Protein AF-A0A7S0W174-F1 (afdb_monomer_lite)

pLDDT: mean 84.11, std 14.79, range [37.78, 97.5]

Radius of gyration: 19.14 Å; chains: 1; bounding box: 43×26×58 Å

Organism: NCBI:txid464990

Secondary structure (DSSP, 8-state):
--SGGG--S--PPPHHHHHHHHHHHHHHHHHHIIIIIHHHHHHTS---HHHHHHHHHHHHHHHHHHHHHHHHHHHHHHHTT--HHHHHHHHHHHHHHHHHHTTS--SS--GGGHHHHHHHHHHHHHHHHHHHHHHHHHS-SHHHHHHHHS--TT--

InterPro domains:
  IPR036259 MFS transporter superfamily [SSF103473] (18-148)

Foldseek 3Di:
DPPVVVPPDDPDDQVLVVLCVLLVVLVVLVCCCVVPLLVCCCPVVVDDNVLSVVLVVVLVVLLVVCLVVLLVVLVVCVVVVHQLVVVLVVLVVVLVVLSVCLSVDDPDDDSCSSVSVSVNSSSSSNNNSSSVVCLCVSQVDPVSSVVSPDPPPDDD

Sequence (156 aa):
VGLLRMAGGSGKVPMGVVYGLGFGAITAGRICQEAHLQGFFMRVLGLPPAVVAAGWSMMCLSVAVAEPLIGIAIDEIRNRGVSVTQLLRFVMVPWAALFYLIWRPAANPTAWLFVPVIFLSLLQATLNLGFLSVYPSIFPTKEARARAMVPQQGML

Structure (mmCIF, N/CA/C/O backbone):
data_AF-A0A7S0W174-F1
#
_entry.id   AF-A0A7S0W174-F1
#
loop_
_atom_site.group_PDB
_atom_site.id
_atom_site.type_symbol
_atom_site.label_atom_id
_atom_site.label_alt_id
_atom_site.label_comp_id
_atom_site.label_asym_id
_atom_site.label_entity_id
_atom_site.label_seq_id
_atom_site.pdbx_PDB_ins_code
_atom_site.Cartn_x
_atom_site.Cartn_y
_atom_site.Cartn_z
_atom_site.occupancy
_atom_site.B_iso_or_equiv
_atom_site.auth_seq_id
_atom_site.auth_comp_id
_atom_site.auth_asym_id
_atom_site.auth_atom_id
_atom_site.pdbx_PDB_model_num
ATOM 1 N N . VAL A 1 1 ? 4.675 9.103 38.473 1.00 44.66 1 VAL A N 1
ATOM 2 C CA . VAL A 1 1 ? 4.506 7.862 39.281 1.00 44.66 1 VAL A CA 1
ATOM 3 C C . VAL A 1 1 ? 3.034 7.385 39.325 1.00 44.66 1 VAL A C 1
ATOM 5 O O . VAL A 1 1 ? 2.594 6.818 40.310 1.00 44.66 1 VAL A O 1
ATOM 8 N N . GLY A 1 2 ? 2.245 7.570 38.252 1.00 37.78 2 GLY A N 1
ATOM 9 C CA . GLY A 1 2 ? 0.798 7.255 38.257 1.00 37.78 2 GLY A CA 1
ATOM 10 C C . GLY A 1 2 ? 0.318 6.208 37.243 1.00 37.78 2 GLY A C 1
ATOM 11 O O . GLY A 1 2 ? -0.815 5.759 37.343 1.00 37.78 2 GLY A O 1
ATOM 12 N N . LEU A 1 3 ? 1.155 5.793 36.283 1.00 40.56 3 LEU A N 1
ATOM 13 C CA . LEU A 1 3 ? 0.742 4.908 35.177 1.00 40.56 3 LEU A CA 1
ATOM 14 C C . LEU A 1 3 ? 1.164 3.438 35.335 1.00 40.56 3 LEU A C 1
ATOM 16 O O . LEU A 1 3 ? 0.691 2.588 34.591 1.00 40.56 3 LEU A O 1
ATOM 20 N N . LEU A 1 4 ? 1.982 3.108 36.340 1.00 42.78 4 LEU A N 1
ATOM 21 C CA . LEU A 1 4 ? 2.398 1.724 36.620 1.00 42.78 4 LEU A CA 1
ATOM 22 C C . LEU A 1 4 ? 1.421 0.953 37.526 1.00 42.78 4 LEU A C 1
ATOM 24 O O . LEU A 1 4 ? 1.637 -0.220 37.810 1.00 42.78 4 LEU A O 1
ATOM 28 N N . ARG A 1 5 ? 0.318 1.578 37.961 1.00 38.59 5 ARG A N 1
ATOM 29 C CA . ARG A 1 5 ? -0.683 0.956 38.849 1.00 38.59 5 ARG A CA 1
ATOM 30 C C . ARG A 1 5 ? -1.888 0.334 38.133 1.00 38.59 5 ARG A C 1
ATOM 32 O O . ARG A 1 5 ? -2.881 0.033 38.781 1.00 38.59 5 ARG A O 1
ATOM 39 N N . MET A 1 6 ? -1.783 0.076 36.828 1.00 45.41 6 MET A N 1
ATOM 40 C CA . MET A 1 6 ? -2.719 -0.800 36.101 1.00 45.41 6 MET A CA 1
ATOM 41 C C . MET A 1 6 ? -2.110 -2.173 35.767 1.00 45.41 6 MET A C 1
ATOM 43 O O . MET A 1 6 ? -2.572 -2.861 34.861 1.00 45.41 6 MET A O 1
ATOM 47 N N . ALA A 1 7 ? -1.080 -2.602 36.505 1.00 41.84 7 ALA A N 1
ATOM 48 C CA . ALA A 1 7 ? -0.567 -3.971 36.457 1.00 41.84 7 ALA A CA 1
ATOM 49 C C . ALA A 1 7 ? -1.491 -4.906 37.259 1.00 41.84 7 ALA A C 1
ATOM 51 O O . ALA A 1 7 ? -1.160 -5.386 38.338 1.00 41.84 7 ALA A O 1
ATOM 52 N N . GLY A 1 8 ? -2.693 -5.103 36.729 1.00 43.91 8 GLY A N 1
ATOM 53 C CA . GLY A 1 8 ? -3.724 -5.975 37.276 1.00 43.91 8 GLY A CA 1
ATOM 54 C C . GLY A 1 8 ? -4.615 -6.485 36.152 1.00 43.91 8 GLY A C 1
ATOM 55 O O . GLY A 1 8 ? -5.809 -6.220 36.138 1.00 43.91 8 GLY A O 1
ATOM 56 N N . GLY A 1 9 ? -4.030 -7.157 35.161 1.00 42.53 9 GLY A N 1
ATOM 57 C CA . GLY A 1 9 ? -4.788 -7.766 34.072 1.00 42.53 9 GLY A CA 1
ATOM 58 C C . GLY A 1 9 ? -3.872 -8.355 33.009 1.00 42.53 9 GLY A C 1
ATOM 59 O O . GLY A 1 9 ? -3.089 -7.618 32.431 1.00 42.53 9 GLY A O 1
ATOM 60 N N . SER A 1 10 ? -3.965 -9.679 32.819 1.00 49.56 10 SER A N 1
ATOM 61 C CA . SER A 1 10 ? -3.524 -10.505 31.675 1.00 49.56 10 SER A CA 1
ATOM 62 C C . SER A 1 10 ? -2.492 -9.867 30.733 1.00 49.56 10 SER A C 1
ATOM 64 O O . SER A 1 10 ? -2.822 -8.894 30.069 1.00 49.56 10 SER A O 1
ATOM 66 N N . GLY A 1 11 ? -1.293 -10.458 30.608 1.00 53.88 11 GLY A N 1
ATOM 67 C CA . GLY A 1 11 ? -0.173 -10.031 29.742 1.00 53.88 11 GLY A CA 1
ATOM 68 C C . GLY A 1 11 ? -0.454 -9.984 28.228 1.00 53.88 11 GLY A C 1
ATOM 69 O O . GLY A 1 11 ? 0.280 -10.557 27.430 1.00 53.88 11 GLY A O 1
ATOM 70 N N . LYS A 1 12 ? -1.527 -9.310 27.823 1.00 69.06 12 LYS A N 1
ATOM 71 C CA . LYS A 1 12 ? -1.940 -9.040 26.454 1.00 69.06 12 LYS A CA 1
ATOM 72 C C . LYS A 1 12 ? -1.394 -7.673 26.068 1.00 69.06 12 LYS A C 1
ATOM 74 O O . LYS A 1 12 ? -1.659 -6.675 26.734 1.00 69.06 12 LYS A O 1
ATOM 79 N N . VAL A 1 13 ? -0.629 -7.640 24.982 1.00 78.50 13 VAL A N 1
ATOM 80 C CA . VAL A 1 13 ? -0.101 -6.398 24.410 1.00 78.50 13 VAL A CA 1
ATOM 81 C C . VAL A 1 13 ? -1.274 -5.466 24.064 1.00 78.50 13 VAL A C 1
ATOM 83 O O . VAL A 1 13 ? -2.217 -5.917 23.405 1.00 78.50 13 VAL A O 1
ATOM 86 N N . PRO A 1 14 ? -1.254 -4.183 24.476 1.00 84.25 14 PRO A N 1
ATOM 87 C CA . PRO A 1 14 ? -2.318 -3.244 24.140 1.00 84.25 14 PRO A CA 1
ATOM 88 C C . PRO A 1 14 ? -2.488 -3.115 22.622 1.00 84.25 14 PRO A C 1
ATOM 90 O O . PRO A 1 14 ? -1.514 -2.912 21.896 1.00 84.25 14 PRO A O 1
ATOM 93 N N . MET A 1 15 ? -3.728 -3.165 22.129 1.00 84.81 15 MET A N 1
ATOM 94 C CA . MET A 1 15 ? -4.005 -3.104 20.685 1.00 84.81 15 MET A CA 1
ATOM 95 C C . MET A 1 15 ? -3.497 -1.821 20.019 1.0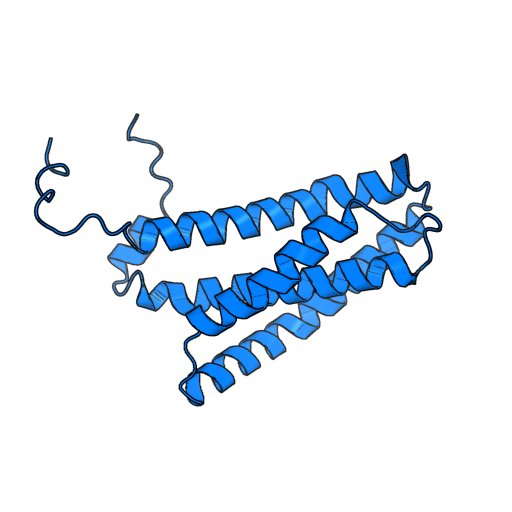0 84.81 15 MET A C 1
ATOM 97 O O . MET A 1 15 ? -3.107 -1.860 18.856 1.00 84.81 15 MET A O 1
ATOM 101 N N . GLY A 1 16 ? -3.432 -0.705 20.754 1.00 84.62 16 GLY A N 1
ATOM 102 C CA . GLY A 1 16 ? -2.827 0.536 20.263 1.00 84.62 16 GLY A CA 1
ATOM 103 C C . GLY A 1 16 ? -1.334 0.397 19.942 1.00 84.62 16 GLY A C 1
ATOM 104 O O . GLY A 1 16 ? -0.869 0.977 18.966 1.00 84.62 16 GLY A O 1
ATOM 105 N N . VAL A 1 17 ? -0.596 -0.424 20.700 1.00 85.50 17 VAL A N 1
ATOM 106 C CA . VAL A 1 17 ? 0.825 -0.713 20.436 1.00 85.50 17 VAL A CA 1
ATOM 107 C C . VAL A 1 17 ? 0.965 -1.573 19.183 1.00 85.50 17 VAL A C 1
ATOM 109 O O . VAL A 1 17 ? 1.762 -1.252 18.308 1.00 85.50 17 VAL A O 1
ATOM 112 N N . VAL A 1 18 ? 0.151 -2.626 19.056 1.00 88.06 18 VAL A N 1
ATOM 113 C CA . VAL A 1 18 ? 0.140 -3.492 17.861 1.00 88.06 18 VAL A CA 1
ATOM 114 C C . VAL A 1 18 ? -0.204 -2.686 16.607 1.00 88.06 18 VAL A C 1
ATOM 116 O O . VAL A 1 18 ? 0.455 -2.825 15.578 1.00 88.06 18 VAL A O 1
ATOM 119 N N . TYR A 1 19 ? -1.203 -1.807 16.705 1.00 89.00 19 TYR A N 1
ATOM 120 C CA . TYR A 1 19 ? -1.580 -0.883 15.641 1.00 89.00 19 TYR A CA 1
ATOM 121 C C . TYR A 1 19 ? -0.433 0.053 15.262 1.00 89.00 19 TYR A C 1
ATOM 123 O O . TYR A 1 19 ? -0.090 0.139 14.087 1.00 89.00 19 TYR A O 1
ATOM 131 N N . GLY A 1 20 ? 0.170 0.728 16.247 1.00 88.06 20 GLY A N 1
ATOM 132 C CA . GLY A 1 20 ? 1.252 1.684 16.015 1.00 88.06 20 GLY A CA 1
ATOM 133 C C . GLY A 1 20 ? 2.475 1.035 15.371 1.00 88.06 20 GLY A C 1
ATOM 134 O O . GLY A 1 20 ? 3.020 1.579 14.415 1.00 88.06 20 GLY A O 1
ATOM 135 N N . LEU A 1 21 ? 2.855 -0.162 15.829 1.00 90.12 21 LEU A N 1
ATOM 136 C CA . LEU A 1 21 ? 3.933 -0.945 15.223 1.00 90.12 21 LEU A CA 1
ATOM 137 C C . LEU A 1 21 ? 3.608 -1.340 13.781 1.00 90.12 21 LEU A C 1
ATOM 139 O O . LEU A 1 21 ? 4.441 -1.153 12.901 1.00 90.12 21 LEU A O 1
ATOM 143 N N . GLY A 1 22 ? 2.402 -1.856 13.527 1.00 90.75 22 GLY A N 1
ATOM 144 C CA . GLY A 1 22 ? 1.983 -2.258 12.185 1.00 90.75 22 GLY A CA 1
ATOM 145 C C . GLY A 1 22 ? 1.941 -1.078 11.216 1.00 90.75 22 GLY A C 1
ATOM 146 O O . GLY A 1 22 ? 2.594 -1.104 10.177 1.00 90.75 22 GLY A O 1
ATOM 147 N N . PHE A 1 23 ? 1.230 -0.012 11.583 1.00 91.00 23 PHE A N 1
ATOM 148 C CA . PHE A 1 23 ? 1.111 1.187 10.758 1.00 91.00 23 PHE A CA 1
ATOM 149 C C . PHE A 1 23 ? 2.468 1.870 10.535 1.00 91.00 23 PHE A C 1
ATOM 151 O O . PHE A 1 23 ? 2.782 2.280 9.415 1.00 91.00 23 PHE A O 1
ATOM 158 N N . GLY A 1 24 ? 3.306 1.932 11.574 1.00 90.56 24 GLY A N 1
ATOM 159 C CA . GLY A 1 24 ? 4.665 2.458 11.485 1.00 90.56 24 GLY A CA 1
ATOM 160 C C . GLY A 1 24 ? 5.559 1.631 10.562 1.00 90.56 24 GLY A C 1
ATOM 161 O O . GLY A 1 24 ? 6.246 2.202 9.720 1.00 90.56 24 GLY A O 1
ATOM 162 N N . ALA A 1 25 ? 5.515 0.298 10.654 1.00 90.75 25 ALA A N 1
ATOM 163 C CA . ALA A 1 25 ? 6.302 -0.593 9.802 1.00 90.75 25 ALA A CA 1
ATOM 164 C C . ALA A 1 25 ? 5.897 -0.490 8.326 1.00 90.75 25 ALA A C 1
ATOM 166 O O . ALA A 1 25 ? 6.764 -0.389 7.458 1.00 90.75 25 ALA A O 1
ATOM 167 N N . ILE A 1 26 ? 4.591 -0.453 8.036 1.00 91.38 26 ILE A N 1
ATOM 168 C CA . ILE A 1 26 ? 4.091 -0.239 6.674 1.00 91.38 26 ILE A CA 1
ATOM 169 C C . ILE A 1 26 ? 4.551 1.133 6.164 1.00 91.38 26 ILE A C 1
ATOM 171 O O . ILE A 1 26 ? 5.171 1.209 5.106 1.00 91.38 26 ILE A O 1
ATOM 175 N N . THR A 1 27 ? 4.363 2.205 6.936 1.00 90.31 27 THR A N 1
ATOM 176 C CA . THR A 1 27 ? 4.815 3.556 6.555 1.00 90.31 27 THR A CA 1
ATOM 177 C C . THR A 1 27 ? 6.324 3.609 6.289 1.00 90.31 27 THR A C 1
ATOM 179 O O . THR A 1 27 ? 6.751 4.122 5.255 1.00 90.31 27 THR A O 1
ATOM 182 N N . ALA A 1 28 ? 7.143 3.017 7.162 1.00 89.88 28 ALA A N 1
ATOM 183 C CA . ALA A 1 28 ? 8.588 2.928 6.969 1.00 89.88 28 ALA A CA 1
ATOM 184 C C . ALA A 1 28 ? 8.953 2.140 5.700 1.00 89.88 28 ALA A C 1
ATOM 186 O O . ALA A 1 28 ? 9.827 2.560 4.942 1.00 89.88 28 ALA A O 1
ATOM 187 N N . GLY A 1 29 ? 8.244 1.040 5.424 1.00 88.25 29 GLY A N 1
ATOM 188 C CA . GLY A 1 29 ? 8.390 0.272 4.189 1.00 88.25 29 GLY A CA 1
ATOM 189 C C . GLY A 1 29 ? 8.106 1.109 2.940 1.00 88.25 29 GLY A C 1
ATOM 190 O O . GLY A 1 29 ? 8.866 1.035 1.974 1.00 88.25 29 GLY A O 1
ATOM 191 N N . ARG A 1 3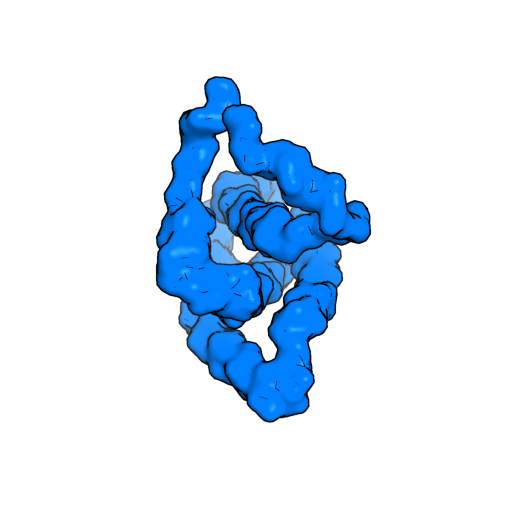0 ? 7.080 1.974 2.979 1.00 87.19 30 ARG A N 1
ATOM 192 C CA . ARG A 1 30 ? 6.766 2.887 1.867 1.00 87.19 30 ARG A CA 1
ATOM 193 C C . ARG A 1 30 ? 7.887 3.887 1.620 1.00 87.19 30 ARG A C 1
ATOM 195 O O . ARG A 1 30 ? 8.316 4.056 0.484 1.00 87.19 30 ARG A O 1
ATOM 202 N N . ILE A 1 31 ? 8.378 4.514 2.686 1.00 88.19 31 ILE A N 1
ATOM 203 C CA . ILE A 1 31 ? 9.480 5.478 2.607 1.00 88.19 31 ILE A CA 1
ATOM 204 C C . ILE A 1 31 ? 10.734 4.794 2.057 1.00 88.19 31 ILE A C 1
ATOM 206 O O . ILE A 1 31 ? 11.411 5.347 1.196 1.00 88.19 31 ILE A O 1
ATOM 210 N N . CYS A 1 32 ? 11.029 3.569 2.503 1.00 86.25 32 CYS A N 1
ATOM 211 C CA . CYS A 1 32 ? 12.138 2.779 1.976 1.00 86.25 32 CYS A CA 1
ATOM 212 C C . CYS A 1 32 ? 11.985 2.528 0.467 1.00 86.25 32 CYS A C 1
ATOM 214 O O . CYS A 1 32 ? 12.925 2.769 -0.293 1.00 86.25 32 CYS A O 1
ATOM 216 N N . GLN A 1 33 ? 10.794 2.120 0.019 1.00 83.38 33 GLN A N 1
ATOM 217 C CA . GLN A 1 33 ? 10.490 1.927 -1.399 1.00 83.38 33 GLN A CA 1
ATOM 218 C C . GLN A 1 33 ? 10.712 3.220 -2.203 1.00 83.38 33 GLN A C 1
ATOM 220 O O . GLN A 1 33 ? 11.383 3.196 -3.230 1.00 83.38 33 GLN A O 1
ATOM 225 N N . GLU A 1 34 ? 10.183 4.353 -1.746 1.00 81.75 34 GLU A N 1
ATOM 226 C CA . GLU A 1 34 ? 10.270 5.622 -2.478 1.00 81.75 34 GLU A CA 1
ATOM 227 C C . GLU A 1 34 ? 11.683 6.215 -2.480 1.00 81.75 34 GLU A C 1
ATOM 229 O O . GLU A 1 34 ? 12.145 6.682 -3.519 1.00 81.75 34 GLU A O 1
ATOM 234 N N . ALA A 1 35 ? 12.398 6.143 -1.356 1.00 79.75 35 ALA A N 1
ATOM 235 C CA . ALA A 1 35 ? 13.719 6.746 -1.219 1.00 79.75 35 ALA A CA 1
ATOM 236 C C . ALA A 1 35 ? 14.853 5.892 -1.812 1.00 79.75 35 ALA A C 1
ATOM 238 O O . ALA A 1 35 ? 15.820 6.444 -2.334 1.00 79.75 35 ALA A O 1
ATOM 239 N N . HIS A 1 36 ? 14.775 4.558 -1.720 1.00 84.88 36 HIS A N 1
ATOM 240 C CA . HIS A 1 36 ? 15.904 3.682 -2.065 1.00 84.88 36 HIS A CA 1
ATOM 241 C C . HIS A 1 36 ? 15.696 2.874 -3.345 1.00 84.88 36 HIS A C 1
ATOM 243 O O . HIS A 1 36 ? 16.659 2.653 -4.083 1.00 84.88 36 HIS A O 1
ATOM 249 N N . LEU A 1 37 ? 14.471 2.438 -3.650 1.00 86.50 37 LEU A N 1
ATOM 250 C CA . LEU A 1 37 ? 14.263 1.481 -4.739 1.00 86.50 37 LEU A CA 1
ATOM 251 C C . LEU A 1 37 ? 14.484 2.106 -6.125 1.00 86.50 37 LEU A C 1
ATOM 253 O O . LEU A 1 37 ? 15.057 1.463 -7.003 1.00 86.50 37 LEU A O 1
ATOM 257 N N . GLN A 1 38 ? 14.122 3.381 -6.310 1.00 88.44 38 GLN A N 1
ATOM 258 C CA . GLN A 1 38 ? 14.444 4.117 -7.540 1.00 88.44 38 GLN A CA 1
ATOM 259 C C . GLN A 1 38 ? 15.960 4.166 -7.780 1.00 88.44 38 GLN A C 1
ATOM 261 O O . GLN A 1 38 ? 16.441 3.898 -8.882 1.00 88.44 38 GLN A O 1
ATOM 266 N N . GLY A 1 39 ? 16.722 4.468 -6.722 1.00 87.81 39 GLY A N 1
ATOM 267 C CA . GLY A 1 39 ? 18.182 4.491 -6.756 1.00 87.81 39 GLY A CA 1
ATOM 268 C C . GLY A 1 39 ? 18.774 3.118 -7.067 1.00 87.81 39 GLY A C 1
ATOM 269 O O . GLY A 1 39 ? 19.696 3.027 -7.872 1.00 87.81 39 GLY A O 1
ATOM 270 N N . PHE A 1 40 ? 18.214 2.053 -6.492 1.00 87.88 40 PHE A N 1
ATOM 271 C CA . PHE A 1 40 ? 18.601 0.673 -6.782 1.00 87.88 40 PHE A CA 1
ATOM 272 C C . PHE A 1 40 ? 18.391 0.316 -8.265 1.00 87.88 40 PHE A C 1
ATOM 274 O O . PHE A 1 40 ? 19.310 -0.192 -8.907 1.00 87.88 40 PHE A O 1
ATOM 281 N N . PHE A 1 41 ? 17.241 0.656 -8.852 1.00 87.44 41 PHE A N 1
ATOM 282 C CA . PHE A 1 41 ? 16.964 0.392 -10.270 1.00 87.44 41 PHE A CA 1
ATOM 283 C C . PHE A 1 41 ? 17.906 1.141 -11.217 1.00 87.44 41 PHE A C 1
ATOM 285 O O . PHE A 1 41 ? 18.353 0.570 -12.210 1.00 87.44 41 PHE A O 1
ATOM 292 N N . MET A 1 42 ? 18.265 2.385 -10.900 1.00 88.94 42 MET A N 1
ATOM 293 C CA . MET A 1 42 ? 19.209 3.145 -11.722 1.00 88.94 42 MET A CA 1
ATOM 294 C C . MET A 1 42 ? 20.658 2.686 -11.530 1.00 88.94 42 MET A C 1
ATOM 296 O O . MET A 1 42 ? 21.380 2.498 -12.503 1.00 88.94 42 MET A O 1
ATOM 300 N N . ARG A 1 43 ? 21.109 2.516 -10.281 1.00 89.31 43 ARG A N 1
ATOM 301 C CA . ARG A 1 43 ? 22.534 2.309 -9.965 1.00 89.31 43 ARG A CA 1
ATOM 302 C C . ARG A 1 43 ? 22.973 0.852 -10.000 1.00 89.31 43 ARG A C 1
ATOM 304 O O . ARG A 1 43 ? 24.119 0.592 -10.339 1.00 89.31 43 ARG A O 1
ATOM 311 N N . VAL A 1 44 ? 22.099 -0.078 -9.618 1.00 86.81 44 VAL A N 1
ATOM 312 C CA . VAL A 1 44 ? 22.436 -1.508 -9.534 1.00 86.81 44 VAL A CA 1
ATOM 313 C C . VAL A 1 44 ? 21.965 -2.250 -10.776 1.00 86.81 44 VAL A C 1
ATOM 315 O O . VAL A 1 44 ? 22.719 -3.038 -11.333 1.00 86.81 44 VAL A O 1
ATOM 318 N N . LEU A 1 45 ? 20.743 -1.973 -11.243 1.00 84.75 45 LEU A N 1
ATOM 319 C CA . LEU A 1 45 ? 20.207 -2.606 -12.457 1.00 84.75 45 LEU A CA 1
ATOM 320 C C . LEU A 1 45 ? 20.541 -1.845 -13.743 1.00 84.75 45 LEU A C 1
ATOM 322 O O . LEU A 1 45 ? 20.240 -2.336 -14.828 1.00 84.75 45 LEU A O 1
ATOM 326 N N . GLY A 1 46 ? 21.143 -0.657 -13.634 1.00 87.56 46 GLY A N 1
ATOM 327 C CA . GLY A 1 46 ? 21.576 0.133 -14.787 1.00 87.56 46 GLY A CA 1
ATOM 328 C C . GLY A 1 46 ? 20.428 0.649 -15.657 1.00 87.56 46 GLY A C 1
ATOM 329 O O . GLY A 1 46 ? 20.641 0.935 -16.834 1.00 87.56 46 GLY A O 1
ATOM 330 N N . LEU A 1 47 ? 19.204 0.741 -15.122 1.00 88.06 47 LEU A N 1
ATOM 331 C CA . LEU A 1 47 ? 18.060 1.195 -15.907 1.00 88.06 47 LEU A CA 1
ATOM 332 C C . LEU A 1 47 ? 18.164 2.696 -16.228 1.00 88.06 47 LEU A C 1
ATOM 334 O O . LEU A 1 47 ? 18.519 3.487 -15.347 1.00 88.06 47 LEU A O 1
ATOM 338 N N . PRO A 1 48 ? 17.793 3.124 -17.452 1.00 90.88 48 PRO A N 1
ATOM 339 C CA . PRO A 1 48 ? 17.767 4.539 -17.801 1.00 90.88 48 PRO A CA 1
ATOM 340 C C . PRO A 1 48 ? 16.830 5.338 -16.877 1.00 90.88 48 PRO A C 1
ATOM 342 O O . PRO A 1 48 ? 15.703 4.890 -16.631 1.00 90.88 48 PRO A O 1
ATOM 345 N N . PRO A 1 49 ? 17.209 6.553 -16.432 1.00 91.19 49 PRO A N 1
ATOM 346 C CA . PRO A 1 49 ? 16.374 7.369 -15.548 1.00 91.19 49 PRO A CA 1
ATOM 347 C C . PRO A 1 49 ? 14.969 7.636 -16.100 1.00 91.19 49 PRO A C 1
ATOM 349 O O . PRO A 1 49 ? 13.999 7.594 -15.352 1.00 91.19 49 PRO A O 1
ATOM 352 N N . ALA A 1 50 ? 14.841 7.839 -17.417 1.00 91.56 50 ALA A N 1
ATOM 353 C C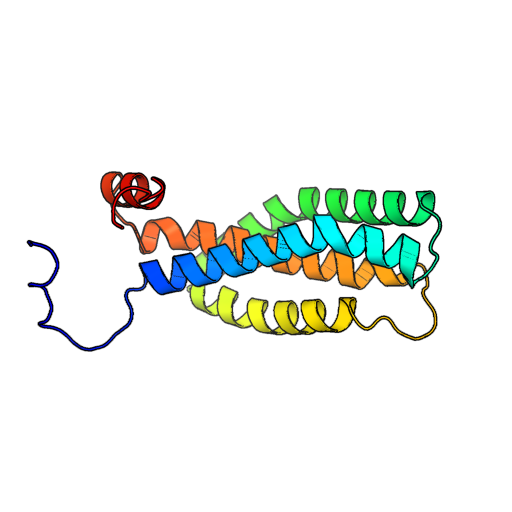A . ALA A 1 50 ? 13.547 8.049 -18.069 1.00 91.56 50 ALA A CA 1
ATOM 354 C C . A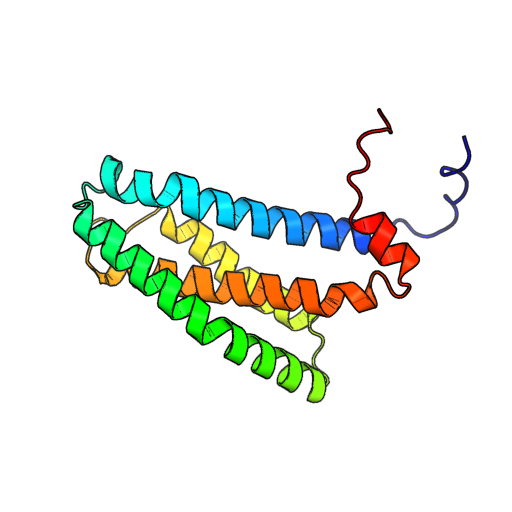LA A 1 50 ? 12.606 6.837 -17.927 1.00 91.56 50 ALA A C 1
ATOM 356 O O . ALA A 1 50 ? 11.408 7.008 -17.718 1.00 91.56 50 ALA A O 1
ATOM 357 N N . VAL A 1 51 ? 13.148 5.615 -17.984 1.00 90.12 51 VAL A N 1
ATOM 358 C CA . VAL A 1 51 ? 12.377 4.373 -17.808 1.00 90.12 51 VAL A CA 1
ATOM 359 C C . VAL A 1 51 ? 11.918 4.233 -16.358 1.00 90.12 51 VAL A C 1
ATOM 361 O O . VAL A 1 51 ? 10.755 3.917 -16.111 1.00 90.12 51 VAL A O 1
ATOM 364 N N . VAL A 1 52 ? 12.804 4.517 -15.398 1.00 90.75 52 VAL A N 1
ATOM 365 C CA . VAL A 1 52 ? 12.464 4.491 -13.966 1.00 90.75 52 VAL A CA 1
ATOM 366 C C . VAL A 1 52 ? 11.407 5.539 -13.634 1.00 90.75 52 VAL A C 1
ATOM 368 O O . VAL A 1 52 ? 10.428 5.209 -12.969 1.00 90.75 52 VAL A O 1
ATOM 371 N N . ALA A 1 53 ? 11.550 6.763 -14.149 1.00 91.25 53 ALA A N 1
ATOM 372 C CA . ALA A 1 53 ? 10.579 7.835 -13.964 1.00 91.25 53 ALA A CA 1
ATOM 373 C C . ALA A 1 53 ? 9.204 7.464 -14.538 1.00 91.25 53 ALA A C 1
ATOM 375 O O . ALA A 1 53 ? 8.208 7.561 -13.827 1.00 91.25 53 ALA A O 1
ATOM 376 N N . ALA A 1 54 ? 9.149 6.963 -15.778 1.00 92.19 54 ALA A N 1
ATOM 377 C CA . ALA A 1 54 ? 7.901 6.525 -16.399 1.00 92.19 54 ALA A CA 1
ATOM 378 C C . ALA A 1 54 ? 7.223 5.399 -15.599 1.00 92.19 54 ALA A C 1
ATOM 380 O O . ALA A 1 54 ? 6.024 5.467 -15.325 1.00 92.19 54 ALA A O 1
ATOM 381 N N . GLY A 1 55 ? 7.990 4.393 -15.164 1.00 90.94 55 GLY A N 1
ATOM 382 C CA . GLY A 1 55 ? 7.483 3.312 -14.318 1.00 90.94 55 GLY A CA 1
ATOM 383 C C . GLY A 1 55 ? 6.933 3.815 -12.980 1.00 90.94 55 GLY A C 1
ATOM 384 O O . GLY A 1 55 ? 5.866 3.379 -12.543 1.00 90.94 55 GLY A O 1
ATOM 385 N N . TRP A 1 56 ? 7.609 4.784 -12.358 1.00 91.75 56 TRP A N 1
ATOM 386 C CA . TRP A 1 56 ? 7.148 5.399 -11.113 1.00 91.75 56 TRP A CA 1
ATOM 387 C C . TRP A 1 56 ? 5.879 6.233 -11.303 1.00 91.75 56 TRP A C 1
ATOM 389 O O . TRP A 1 56 ? 4.954 6.127 -10.502 1.00 91.75 56 TRP A O 1
ATOM 399 N N . SER A 1 57 ? 5.787 7.009 -12.386 1.00 93.44 57 SER A N 1
ATOM 400 C CA . SER A 1 57 ? 4.577 7.761 -12.732 1.00 93.44 57 SER A CA 1
ATOM 401 C C . SER A 1 57 ? 3.380 6.834 -12.938 1.00 93.44 57 SER A C 1
ATOM 403 O O . SER A 1 57 ? 2.307 7.093 -12.395 1.00 93.44 57 SER A O 1
ATOM 405 N N . MET A 1 58 ? 3.570 5.718 -13.649 1.00 94.06 58 MET A N 1
ATOM 406 C CA . MET A 1 58 ? 2.524 4.707 -13.833 1.00 94.06 58 MET A CA 1
ATOM 407 C C . MET A 1 58 ? 2.093 4.077 -12.509 1.00 94.06 58 MET A C 1
ATOM 409 O O . MET A 1 58 ? 0.899 3.876 -12.286 1.00 94.06 58 MET A O 1
ATOM 413 N N . MET A 1 59 ? 3.037 3.809 -11.604 1.00 92.50 59 MET A N 1
ATOM 414 C CA . MET A 1 59 ? 2.726 3.350 -10.250 1.00 92.50 59 MET A CA 1
ATOM 415 C C . MET A 1 59 ? 1.898 4.378 -9.475 1.00 92.50 59 MET A C 1
ATOM 417 O O . MET A 1 59 ? 0.864 4.006 -8.923 1.00 92.50 59 MET A O 1
ATOM 421 N N . CYS A 1 60 ? 2.292 5.653 -9.466 1.00 93.62 60 CYS A N 1
ATOM 422 C CA . CYS A 1 60 ? 1.535 6.708 -8.787 1.00 93.62 60 CYS A CA 1
ATOM 423 C C . CYS A 1 60 ? 0.110 6.837 -9.339 1.00 93.62 60 CYS A C 1
ATOM 425 O O . CYS A 1 60 ? -0.838 6.871 -8.561 1.00 93.62 60 CYS A O 1
ATOM 427 N N . LEU A 1 61 ? -0.054 6.849 -10.667 1.00 96.38 61 LEU A N 1
ATOM 428 C CA . LEU A 1 61 ? -1.370 6.903 -11.311 1.00 96.38 61 LEU A CA 1
ATOM 429 C C . LEU A 1 61 ? -2.229 5.686 -10.952 1.00 96.38 61 LEU A C 1
ATOM 431 O O . LEU A 1 61 ? -3.400 5.836 -10.614 1.00 96.38 61 LEU A O 1
ATOM 435 N N . SER A 1 62 ? -1.639 4.489 -10.979 1.00 95.75 62 SER A N 1
ATOM 436 C CA . SER A 1 62 ? -2.342 3.248 -10.636 1.00 95.75 62 SER A CA 1
ATOM 437 C C . SER A 1 62 ? -2.855 3.276 -9.197 1.00 95.75 62 SER A C 1
ATOM 439 O O . SER A 1 62 ? -4.000 2.911 -8.949 1.00 95.75 62 SER A O 1
ATOM 441 N N . VAL A 1 63 ? -2.030 3.738 -8.252 1.00 94.88 63 VAL A N 1
ATOM 442 C CA . VAL A 1 63 ? -2.426 3.874 -6.844 1.00 94.88 63 VAL A CA 1
ATOM 443 C C . VAL A 1 63 ? -3.502 4.946 -6.683 1.00 94.88 63 VAL A C 1
ATOM 445 O O . VAL A 1 63 ? -4.519 4.668 -6.059 1.00 94.88 63 VAL A O 1
ATOM 448 N N . ALA A 1 64 ? -3.338 6.119 -7.300 1.00 96.31 64 ALA A N 1
ATOM 449 C CA . ALA A 1 64 ? -4.304 7.215 -7.205 1.00 96.31 64 ALA A CA 1
ATOM 450 C C . ALA A 1 64 ? -5.708 6.814 -7.693 1.00 96.31 64 ALA A C 1
ATOM 452 O O . ALA A 1 64 ? -6.710 7.196 -7.094 1.00 96.31 64 ALA A O 1
ATOM 453 N N . VAL A 1 65 ? -5.788 6.012 -8.760 1.00 96.75 65 VAL A N 1
ATOM 454 C CA . VAL A 1 65 ? -7.061 5.464 -9.254 1.00 96.75 65 VAL A CA 1
ATOM 455 C C . VAL A 1 65 ? -7.586 4.353 -8.342 1.00 96.75 65 VAL A C 1
ATOM 457 O O . VAL A 1 65 ? -8.792 4.244 -8.131 1.00 96.75 65 VAL A O 1
ATOM 460 N N . ALA A 1 66 ? -6.704 3.514 -7.800 1.00 96.56 66 ALA A N 1
ATOM 461 C CA . ALA A 1 66 ? -7.104 2.361 -7.005 1.00 96.56 66 ALA A CA 1
ATOM 462 C C . ALA A 1 66 ? -7.546 2.714 -5.580 1.00 96.56 66 ALA A C 1
ATOM 464 O O . ALA A 1 66 ? -8.421 2.037 -5.058 1.00 96.56 66 ALA A O 1
ATOM 465 N N . GLU A 1 67 ? -6.991 3.743 -4.942 1.00 95.88 67 GLU A N 1
ATOM 466 C CA . GLU A 1 67 ? -7.339 4.131 -3.566 1.00 95.88 67 GLU A CA 1
ATOM 467 C C . GLU A 1 67 ? -8.848 4.307 -3.311 1.00 95.88 67 GLU A C 1
ATOM 469 O O . GLU A 1 67 ? -9.348 3.677 -2.373 1.00 95.88 67 GLU A O 1
ATOM 474 N N . PRO A 1 68 ? -9.619 5.064 -4.121 1.00 96.94 68 PRO A N 1
ATOM 475 C CA . PRO A 1 68 ? -11.066 5.156 -3.923 1.00 96.94 68 PRO A CA 1
ATOM 476 C C . PRO A 1 68 ? -11.764 3.801 -4.107 1.00 96.94 68 PRO A C 1
ATOM 478 O O . PRO A 1 68 ? -12.668 3.466 -3.342 1.00 96.94 68 PRO A O 1
ATOM 481 N N . LEU A 1 69 ? -11.321 2.990 -5.073 1.00 97.50 69 LEU A N 1
ATOM 482 C CA . LEU A 1 69 ? -11.881 1.657 -5.324 1.00 97.50 69 LEU A CA 1
ATOM 483 C C . LEU A 1 69 ? -11.604 0.696 -4.163 1.00 97.50 69 LEU A C 1
ATOM 485 O O . LEU A 1 69 ? -12.482 -0.067 -3.767 1.00 97.50 69 LEU A O 1
ATOM 489 N N . ILE A 1 70 ? -10.399 0.749 -3.596 1.00 96.94 70 ILE A N 1
ATOM 490 C CA . ILE A 1 70 ? -10.005 -0.032 -2.425 1.00 96.94 70 ILE A CA 1
ATOM 491 C C . ILE A 1 70 ? -10.824 0.401 -1.207 1.00 96.94 70 ILE A C 1
ATOM 493 O O . ILE A 1 70 ? -11.285 -0.460 -0.464 1.00 96.94 70 ILE A O 1
ATOM 497 N N . GLY A 1 71 ? -11.050 1.705 -1.018 1.00 95.56 71 GLY A N 1
ATOM 498 C CA . GLY A 1 71 ? -11.919 2.219 0.043 1.00 95.56 71 GLY A CA 1
ATOM 499 C C . GLY A 1 71 ? -13.330 1.631 -0.035 1.00 95.56 71 GLY A C 1
ATOM 500 O O . GLY A 1 71 ? -13.791 1.015 0.925 1.00 95.56 71 GLY A O 1
ATOM 501 N N . ILE A 1 72 ? -13.958 1.717 -1.214 1.00 96.44 72 ILE A N 1
ATOM 502 C CA . ILE A 1 72 ? -15.276 1.115 -1.477 1.00 96.44 72 ILE A CA 1
ATOM 503 C C . ILE A 1 72 ? -15.245 -0.397 -1.213 1.00 96.44 72 ILE A C 1
ATOM 505 O O . ILE A 1 72 ? -16.128 -0.931 -0.546 1.00 96.44 72 ILE A O 1
ATOM 509 N N . ALA A 1 73 ? -14.215 -1.101 -1.691 1.00 95.12 73 ALA A N 1
ATOM 510 C CA . ALA A 1 73 ? -14.090 -2.542 -1.495 1.00 95.12 73 ALA A CA 1
ATOM 511 C C . ALA A 1 73 ? -13.961 -2.929 -0.012 1.00 95.12 73 ALA A C 1
ATOM 513 O O . ALA A 1 73 ? -14.567 -3.909 0.418 1.00 95.12 73 ALA A O 1
ATOM 514 N N . ILE A 1 74 ? -13.201 -2.171 0.785 1.00 94.81 74 ILE A N 1
ATOM 515 C CA . ILE A 1 74 ? -13.069 -2.395 2.232 1.00 94.81 74 ILE A CA 1
ATOM 516 C C . ILE A 1 74 ? -14.416 -2.189 2.931 1.00 94.81 74 ILE A C 1
ATOM 518 O O . ILE A 1 74 ? -14.788 -3.004 3.781 1.00 94.81 74 ILE A O 1
ATOM 522 N N . ASP A 1 75 ? -15.155 -1.139 2.570 1.00 94.44 75 ASP A N 1
ATOM 523 C CA . ASP A 1 75 ? -16.483 -0.877 3.125 1.00 94.44 75 ASP A CA 1
ATOM 524 C C . ASP A 1 75 ? -17.467 -2.008 2.784 1.00 94.44 75 ASP A C 1
ATOM 526 O O . ASP A 1 75 ? -18.159 -2.506 3.672 1.00 94.44 75 ASP A O 1
ATOM 530 N N . GLU A 1 76 ? -17.462 -2.497 1.543 1.00 94.81 76 GLU A N 1
ATOM 531 C CA . GLU A 1 76 ? -18.274 -3.640 1.110 1.00 94.81 76 GLU A CA 1
ATOM 532 C C . GLU A 1 76 ? -17.911 -4.941 1.842 1.00 94.81 76 GLU A C 1
ATOM 534 O O . GLU A 1 76 ? -18.787 -5.684 2.291 1.00 94.81 76 GLU A O 1
ATOM 539 N N . ILE A 1 77 ? -16.617 -5.219 2.018 1.00 92.25 77 ILE A N 1
ATOM 540 C CA . ILE A 1 77 ? -16.130 -6.371 2.790 1.00 92.25 77 ILE A CA 1
ATOM 541 C C . ILE A 1 77 ? -16.626 -6.286 4.240 1.00 92.25 77 ILE A C 1
ATOM 543 O O . ILE A 1 77 ? -17.101 -7.283 4.793 1.00 92.25 77 ILE A O 1
ATOM 547 N N . ARG A 1 78 ? -16.579 -5.092 4.843 1.00 90.81 78 ARG A N 1
ATOM 548 C CA . ARG A 1 78 ? -17.097 -4.854 6.196 1.00 90.81 78 ARG A CA 1
ATOM 549 C C . ARG A 1 78 ? -18.612 -5.054 6.263 1.00 90.81 78 ARG A C 1
ATOM 551 O O . ARG A 1 78 ? -19.087 -5.680 7.208 1.00 90.81 78 ARG A O 1
ATOM 558 N N . ASN A 1 79 ? -19.361 -4.580 5.267 1.00 93.50 79 ASN A N 1
ATOM 559 C CA . ASN A 1 79 ? -20.818 -4.748 5.185 1.00 93.50 79 ASN A CA 1
ATOM 560 C C . ASN A 1 79 ? -21.226 -6.227 5.093 1.00 93.50 79 ASN A C 1
ATOM 562 O O . ASN A 1 79 ? -22.270 -6.618 5.608 1.00 93.50 79 ASN A O 1
ATOM 566 N N . ARG A 1 80 ? -20.368 -7.074 4.512 1.00 93.81 80 ARG A N 1
ATOM 567 C CA . ARG A 1 80 ? -20.525 -8.540 4.474 1.00 93.81 80 ARG A CA 1
ATOM 568 C C . ARG A 1 80 ? -20.129 -9.244 5.780 1.00 93.81 80 ARG A C 1
ATOM 570 O O . ARG A 1 80 ? -20.109 -10.471 5.827 1.00 93.81 80 ARG A O 1
ATOM 577 N N . GLY A 1 81 ? -19.796 -8.495 6.831 1.00 91.19 81 GLY A N 1
ATOM 578 C CA . GLY A 1 81 ? -19.464 -9.023 8.156 1.00 91.19 81 GLY A CA 1
ATOM 579 C C . GLY A 1 81 ? -18.020 -9.502 8.315 1.00 91.19 81 GLY A C 1
ATOM 580 O O . GLY A 1 81 ? -17.678 -10.076 9.349 1.00 91.19 81 GLY A O 1
ATOM 581 N N . VAL A 1 82 ? -17.151 -9.269 7.327 1.00 92.12 82 VAL A N 1
ATOM 582 C CA . VAL A 1 82 ? -15.732 -9.624 7.432 1.00 92.12 82 VAL A CA 1
ATOM 583 C C . VAL A 1 82 ? -14.996 -8.538 8.214 1.00 92.12 82 VAL A C 1
ATOM 585 O O . VAL A 1 82 ? -15.110 -7.345 7.931 1.00 92.12 82 VAL A O 1
ATOM 588 N N . SER A 1 83 ? -14.197 -8.944 9.202 1.00 90.88 83 SER A N 1
ATOM 589 C CA . SER A 1 83 ? -13.392 -7.995 9.968 1.00 90.88 83 SER A CA 1
ATOM 590 C C . SER A 1 83 ? -12.271 -7.419 9.103 1.00 90.88 83 SER A C 1
ATOM 592 O O . SER A 1 83 ? -11.477 -8.158 8.518 1.00 90.88 83 SER A O 1
ATOM 594 N N . VAL A 1 84 ? -12.113 -6.094 9.106 1.00 91.12 84 VAL A N 1
ATOM 595 C CA . VAL A 1 84 ? -10.988 -5.420 8.434 1.00 91.12 84 VAL A CA 1
ATOM 596 C C . VAL A 1 84 ? -9.640 -5.930 8.964 1.00 91.12 84 VAL A C 1
ATOM 598 O O . VAL A 1 84 ? -8.680 -6.056 8.212 1.00 91.12 84 VAL A O 1
ATOM 601 N N . THR A 1 85 ? -9.554 -6.331 10.236 1.00 89.19 85 THR A N 1
ATOM 602 C CA . THR A 1 85 ? -8.338 -6.945 10.791 1.00 89.19 85 THR A CA 1
ATOM 603 C C . THR A 1 85 ? -8.020 -8.301 10.152 1.00 89.19 85 THR A C 1
ATOM 605 O O . THR A 1 85 ? -6.847 -8.639 10.000 1.00 89.19 85 THR A O 1
ATOM 608 N N . GLN A 1 86 ? -9.031 -9.083 9.757 1.00 90.81 86 GLN A N 1
ATOM 609 C CA . GLN A 1 86 ? -8.818 -10.328 9.007 1.00 90.81 86 GLN A CA 1
ATOM 610 C C . GLN A 1 86 ? -8.308 -10.030 7.594 1.00 90.81 86 GLN A C 1
ATOM 612 O O . GLN A 1 86 ? -7.343 -10.660 7.164 1.00 90.81 86 GLN A O 1
ATOM 617 N N . LEU A 1 87 ? -8.884 -9.027 6.921 1.00 91.75 87 LEU A N 1
ATOM 618 C CA . LEU A 1 87 ? -8.399 -8.551 5.623 1.00 91.75 87 LEU A CA 1
ATOM 619 C C . LEU A 1 87 ? -6.927 -8.119 5.705 1.00 91.75 87 LEU A C 1
ATOM 621 O O . LEU A 1 87 ? -6.113 -8.583 4.912 1.00 91.75 87 LEU A O 1
ATOM 625 N N . LEU A 1 88 ? -6.561 -7.306 6.703 1.00 92.88 88 LEU A N 1
ATOM 626 C CA . LEU A 1 88 ? -5.179 -6.859 6.914 1.00 92.88 88 LEU A CA 1
ATOM 627 C C . LEU A 1 88 ? -4.206 -8.035 7.056 1.00 92.88 88 LEU A C 1
ATOM 629 O O . LEU A 1 88 ? -3.148 -8.030 6.434 1.00 92.88 88 LEU A O 1
ATOM 633 N N . ARG A 1 89 ? -4.562 -9.071 7.828 1.00 90.75 89 ARG A N 1
ATOM 634 C CA . ARG A 1 89 ? -3.721 -10.273 7.976 1.00 90.75 89 ARG A CA 1
ATOM 635 C C . ARG A 1 89 ? -3.520 -10.994 6.647 1.00 90.75 89 ARG A C 1
ATOM 637 O O . ARG A 1 89 ? -2.407 -11.419 6.360 1.00 90.75 89 ARG A O 1
ATOM 644 N N . PHE A 1 90 ? -4.579 -11.112 5.847 1.00 93.31 90 PHE A N 1
ATOM 645 C CA . PHE A 1 90 ? -4.515 -11.776 4.550 1.00 93.31 90 PHE A CA 1
ATOM 646 C C . PHE A 1 90 ? -3.670 -10.991 3.543 1.00 93.31 90 PHE A C 1
ATOM 648 O O . PHE A 1 90 ? -2.845 -11.582 2.860 1.00 93.31 90 PHE A O 1
ATOM 655 N N . VAL A 1 91 ? -3.824 -9.666 3.490 1.00 94.94 91 VAL A N 1
ATOM 656 C CA . VAL A 1 91 ? -3.086 -8.775 2.575 1.00 94.94 91 VAL A CA 1
ATOM 657 C C . VAL A 1 91 ? -1.615 -8.629 2.981 1.00 94.94 91 VAL A C 1
ATOM 659 O O . VAL A 1 91 ? -0.744 -8.478 2.125 1.00 94.94 91 VAL A O 1
ATOM 662 N N . MET A 1 92 ? -1.304 -8.723 4.275 1.00 93.50 92 MET A N 1
ATOM 663 C CA . MET A 1 92 ? 0.063 -8.563 4.776 1.00 93.50 92 MET A CA 1
ATOM 664 C C . MET A 1 92 ? 1.015 -9.666 4.297 1.00 93.50 92 MET A C 1
ATOM 666 O O . MET A 1 92 ? 2.192 -9.395 4.071 1.00 93.50 92 MET A O 1
ATOM 670 N N . VAL A 1 93 ? 0.521 -10.892 4.097 1.00 92.56 93 VA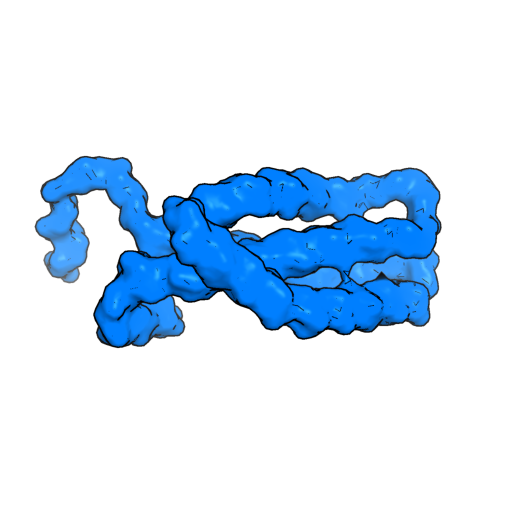L A N 1
ATOM 671 C CA . VAL A 1 93 ? 1.334 -12.023 3.615 1.00 92.56 93 VAL A CA 1
ATOM 672 C C . VAL A 1 93 ? 1.881 -11.792 2.195 1.00 92.56 93 VAL A C 1
ATOM 674 O O . VAL A 1 93 ? 3.105 -11.800 2.037 1.00 92.56 93 VAL A O 1
ATOM 677 N N . PRO A 1 94 ? 1.052 -11.548 1.157 1.00 94.50 94 PRO A N 1
ATOM 678 C CA . PRO A 1 94 ? 1.557 -11.255 -0.179 1.00 94.50 94 PRO A CA 1
ATOM 679 C C . PRO A 1 94 ? 2.335 -9.936 -0.220 1.00 94.50 94 PRO A C 1
ATOM 681 O O . PRO A 1 94 ? 3.307 -9.845 -0.966 1.00 94.50 94 PRO A O 1
ATOM 684 N N . TRP A 1 95 ? 1.976 -8.945 0.607 1.00 94.62 95 TRP A N 1
ATOM 685 C CA . TRP A 1 95 ? 2.741 -7.702 0.711 1.00 94.62 95 TRP A CA 1
ATOM 686 C C . TRP A 1 95 ? 4.180 -7.962 1.172 1.00 94.62 95 TRP A C 1
ATOM 688 O O . TRP A 1 95 ? 5.119 -7.549 0.497 1.00 94.62 95 TRP A O 1
ATOM 698 N N . ALA A 1 96 ? 4.370 -8.713 2.261 1.00 92.44 96 ALA A N 1
ATOM 699 C CA . ALA A 1 96 ? 5.698 -9.037 2.780 1.00 92.44 96 ALA A CA 1
ATOM 700 C C . ALA A 1 96 ? 6.513 -9.889 1.792 1.00 92.44 96 ALA A C 1
ATOM 702 O O . ALA A 1 96 ? 7.707 -9.651 1.601 1.00 92.44 96 ALA A O 1
ATOM 703 N N . ALA A 1 97 ? 5.867 -10.850 1.123 1.00 91.62 97 ALA A N 1
ATOM 704 C CA . ALA A 1 97 ? 6.512 -11.682 0.112 1.00 91.62 97 ALA A CA 1
ATOM 705 C C . ALA A 1 97 ? 7.029 -10.846 -1.071 1.00 91.62 97 ALA A C 1
ATOM 707 O O . ALA A 1 97 ? 8.188 -10.971 -1.465 1.00 91.62 97 ALA A O 1
ATOM 708 N N . LEU A 1 98 ? 6.204 -9.946 -1.610 1.00 90.75 98 LEU A N 1
ATOM 709 C CA . LEU A 1 98 ? 6.601 -9.067 -2.712 1.00 90.75 98 LEU A CA 1
ATOM 710 C C . LEU A 1 98 ? 7.629 -8.028 -2.287 1.00 90.75 98 LEU A C 1
ATOM 712 O O . LEU A 1 98 ? 8.564 -7.760 -3.041 1.00 90.75 98 LEU A O 1
ATOM 716 N N . PHE A 1 99 ? 7.492 -7.490 -1.073 1.00 89.62 99 PHE A N 1
ATOM 717 C CA . PHE A 1 99 ? 8.473 -6.575 -0.507 1.00 89.62 99 PHE A CA 1
ATOM 718 C C . PHE A 1 99 ? 9.846 -7.234 -0.402 1.00 89.62 99 PHE A C 1
ATOM 720 O O . PHE A 1 99 ? 10.841 -6.552 -0.556 1.00 89.62 99 PHE A O 1
ATOM 727 N N . TYR A 1 100 ? 9.936 -8.545 -0.186 1.00 88.19 100 TYR A N 1
ATOM 728 C CA . TYR A 1 100 ? 11.208 -9.265 -0.244 1.00 88.19 100 TYR A CA 1
ATOM 729 C C . TYR A 1 100 ? 11.693 -9.500 -1.685 1.00 88.19 100 TYR A C 1
ATOM 731 O O . TYR A 1 100 ? 12.869 -9.290 -1.988 1.00 88.19 100 TYR A O 1
ATOM 739 N N . LEU A 1 101 ? 10.797 -9.918 -2.585 1.00 85.38 101 LEU A N 1
ATOM 740 C CA . LEU A 1 101 ? 11.137 -10.269 -3.970 1.00 85.38 101 LEU A CA 1
ATOM 741 C C . LEU A 1 101 ? 11.623 -9.078 -4.803 1.00 85.38 101 LEU A C 1
ATOM 743 O O . LEU A 1 101 ? 12.479 -9.246 -5.665 1.00 85.38 101 LEU A O 1
ATOM 747 N N . ILE A 1 102 ? 11.120 -7.873 -4.540 1.00 84.12 102 ILE A N 1
ATOM 748 C CA . ILE A 1 102 ? 11.483 -6.664 -5.294 1.00 84.12 102 ILE A CA 1
ATOM 749 C C . ILE A 1 102 ? 12.965 -6.277 -5.150 1.00 84.12 102 ILE A C 1
ATOM 751 O O . ILE A 1 102 ? 13.538 -5.686 -6.063 1.00 84.12 102 ILE A O 1
ATOM 755 N N . TRP A 1 103 ? 13.607 -6.674 -4.047 1.00 79.94 103 TRP A N 1
ATOM 756 C CA . TRP A 1 103 ? 15.050 -6.503 -3.827 1.00 79.94 103 TRP A CA 1
ATOM 757 C C . TRP A 1 103 ? 15.893 -7.624 -4.444 1.00 79.94 103 TRP A C 1
ATOM 759 O O . TRP A 1 103 ? 17.120 -7.566 -4.407 1.00 79.94 103 TRP A O 1
ATOM 769 N N . ARG A 1 104 ? 15.253 -8.654 -5.007 1.00 79.44 104 ARG A N 1
ATOM 770 C CA . ARG A 1 104 ? 15.892 -9.786 -5.691 1.00 79.44 104 ARG A CA 1
ATOM 771 C C . ARG A 1 104 ? 15.358 -9.906 -7.121 1.00 79.44 104 ARG A C 1
ATOM 773 O O . ARG A 1 104 ? 14.719 -10.908 -7.448 1.00 79.44 104 ARG A O 1
ATOM 780 N N . PRO A 1 105 ? 15.574 -8.888 -7.971 1.00 68.19 105 PRO A N 1
ATOM 781 C CA . PRO A 1 105 ? 15.091 -8.932 -9.340 1.00 68.19 105 PRO A CA 1
ATOM 782 C C . PRO A 1 105 ? 15.705 -10.125 -10.081 1.00 68.19 105 PRO A C 1
ATOM 784 O O . PRO A 1 105 ? 16.861 -10.491 -9.857 1.00 68.19 105 PRO A O 1
ATOM 787 N N . ALA A 1 106 ? 14.916 -10.736 -10.966 1.00 66.69 106 ALA A N 1
ATOM 788 C CA . ALA A 1 106 ? 15.412 -11.764 -11.872 1.00 66.69 106 ALA A CA 1
ATOM 789 C C . ALA A 1 106 ? 16.589 -11.220 -12.702 1.00 66.69 106 ALA A C 1
ATOM 791 O O . ALA A 1 106 ? 16.660 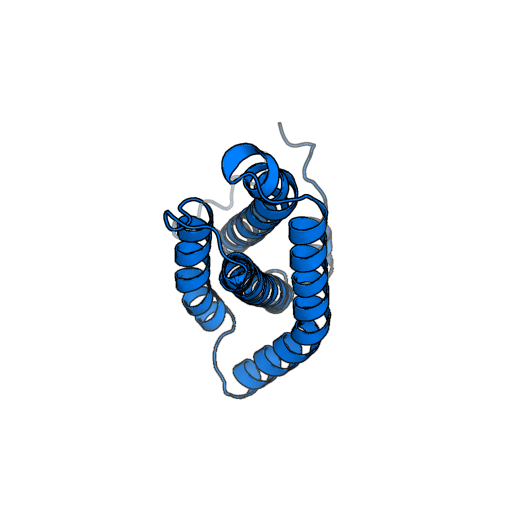-10.020 -12.967 1.00 66.69 106 ALA A O 1
ATOM 792 N N . ALA A 1 107 ? 17.483 -12.110 -13.144 1.00 61.59 107 ALA A N 1
ATOM 793 C CA . ALA A 1 107 ? 18.753 -11.760 -13.791 1.00 61.59 107 ALA A CA 1
ATOM 794 C C . ALA A 1 107 ? 18.635 -10.835 -15.024 1.00 61.59 107 ALA A C 1
ATOM 796 O O . ALA A 1 107 ? 19.623 -10.218 -15.406 1.00 61.59 107 ALA A O 1
ATOM 797 N N . ASN A 1 108 ? 17.442 -10.703 -15.616 1.00 64.19 108 ASN A N 1
ATOM 798 C CA . ASN A 1 108 ? 17.161 -9.784 -16.716 1.00 64.19 108 ASN A CA 1
ATOM 799 C C . ASN A 1 108 ? 16.114 -8.734 -16.301 1.00 64.19 108 ASN A C 1
ATOM 801 O O . ASN A 1 108 ? 14.918 -9.052 -16.262 1.00 64.19 108 ASN A O 1
ATOM 805 N N . PRO A 1 109 ? 16.520 -7.482 -16.019 1.00 64.06 109 PRO A N 1
ATOM 806 C CA . PRO A 1 109 ? 15.575 -6.407 -15.756 1.00 64.06 109 PRO A CA 1
ATOM 807 C C . PRO A 1 109 ? 14.839 -6.047 -17.056 1.00 64.06 109 PRO A C 1
ATOM 809 O O . PRO A 1 109 ? 15.429 -5.572 -18.022 1.00 64.06 109 PRO A O 1
ATOM 812 N N . THR A 1 110 ? 13.533 -6.303 -17.093 1.00 68.19 110 THR A N 1
ATOM 813 C CA . THR A 1 110 ? 12.646 -5.983 -18.226 1.00 68.19 110 THR A CA 1
ATOM 814 C C . THR A 1 110 ? 11.603 -4.946 -17.807 1.00 68.19 110 THR A C 1
ATOM 816 O O . THR A 1 110 ? 11.448 -4.664 -16.622 1.00 68.19 110 THR A O 1
ATOM 819 N N . ALA A 1 111 ? 10.832 -4.396 -18.753 1.00 63.25 111 ALA A N 1
ATOM 820 C CA . ALA A 1 111 ? 9.725 -3.478 -18.447 1.00 63.25 111 ALA A CA 1
ATOM 821 C C . ALA A 1 111 ? 8.687 -4.071 -17.464 1.00 63.25 111 ALA A C 1
ATOM 823 O O . ALA A 1 111 ? 8.035 -3.334 -16.724 1.00 63.25 111 ALA A O 1
ATOM 824 N N . TRP A 1 112 ? 8.591 -5.403 -17.382 1.00 72.94 112 TRP A N 1
ATOM 825 C CA . TRP A 1 112 ? 7.755 -6.120 -16.414 1.00 72.94 112 TRP A CA 1
ATOM 826 C C . TRP A 1 112 ? 8.182 -5.928 -14.955 1.00 72.94 112 TRP A C 1
ATOM 828 O O . TRP A 1 112 ? 7.404 -6.225 -14.055 1.00 72.94 112 TRP A O 1
ATOM 838 N N . LEU A 1 113 ? 9.376 -5.386 -14.702 1.00 80.62 113 LEU A N 1
ATOM 839 C CA . LEU A 1 113 ? 9.910 -5.120 -13.367 1.00 80.62 113 LEU A CA 1
ATOM 840 C C . LEU A 1 113 ? 9.085 -4.083 -12.581 1.00 80.62 113 LEU A C 1
ATOM 842 O O . LEU A 1 113 ? 9.098 -4.101 -11.352 1.00 80.62 113 LEU A O 1
ATOM 846 N N . PHE A 1 114 ? 8.301 -3.237 -13.259 1.00 87.38 114 PHE A N 1
ATOM 847 C CA . PHE A 1 114 ? 7.399 -2.287 -12.595 1.00 87.38 114 PHE A CA 1
ATOM 848 C C . PHE A 1 114 ? 6.049 -2.889 -12.197 1.00 87.38 114 PHE A C 1
ATOM 850 O O . PHE A 1 114 ? 5.410 -2.376 -11.284 1.00 87.38 114 PHE A O 1
ATOM 857 N N . VAL A 1 115 ? 5.625 -4.005 -12.795 1.00 89.06 115 VAL A N 1
ATOM 858 C CA . VAL A 1 115 ? 4.384 -4.696 -12.403 1.00 89.06 115 VAL A CA 1
ATOM 859 C C . VAL A 1 115 ? 4.389 -5.131 -10.929 1.00 89.06 115 VAL A C 1
ATOM 861 O O . VAL A 1 115 ? 3.441 -4.785 -10.222 1.00 89.06 115 VAL A O 1
ATOM 864 N N . PRO A 1 116 ? 5.428 -5.812 -10.400 1.00 89.06 116 PRO A N 1
ATOM 865 C CA . PRO A 1 116 ? 5.474 -6.143 -8.978 1.00 89.06 116 PRO A CA 1
ATOM 866 C C . PRO A 1 116 ? 5.583 -4.897 -8.087 1.00 89.06 116 PRO A C 1
ATOM 868 O O . PRO A 1 116 ? 5.036 -4.912 -6.990 1.00 89.06 116 PRO A O 1
ATOM 871 N N . VAL A 1 117 ? 6.207 -3.803 -8.551 1.00 90.44 117 VAL A N 1
ATOM 872 C CA . VAL A 1 117 ? 6.251 -2.514 -7.824 1.00 90.44 117 VAL A CA 1
ATOM 873 C C . VAL A 1 117 ? 4.843 -1.924 -7.686 1.00 90.44 117 VAL A C 1
ATOM 875 O O . VAL A 1 117 ? 4.449 -1.483 -6.603 1.00 90.44 117 VAL A O 1
ATOM 878 N N . ILE A 1 118 ? 4.070 -1.928 -8.775 1.00 92.75 118 ILE A N 1
ATOM 879 C CA . ILE A 1 118 ? 2.681 -1.463 -8.799 1.00 92.75 118 ILE A CA 1
ATOM 880 C C . ILE A 1 118 ? 1.842 -2.328 -7.866 1.00 92.75 118 ILE A C 1
ATOM 882 O O . ILE A 1 118 ? 1.183 -1.803 -6.975 1.00 92.75 118 ILE A O 1
ATOM 886 N N . PHE A 1 119 ? 1.915 -3.650 -8.011 1.00 93.56 119 PHE A N 1
ATOM 887 C CA . PHE A 1 119 ? 1.118 -4.566 -7.205 1.00 93.56 119 PHE A CA 1
ATOM 888 C C . PHE A 1 119 ? 1.462 -4.478 -5.710 1.00 93.56 119 PHE A C 1
ATOM 890 O O . PHE A 1 119 ? 0.559 -4.393 -4.879 1.00 93.56 119 PHE A O 1
ATOM 897 N N . LEU A 1 120 ? 2.749 -4.371 -5.359 1.00 93.62 120 LEU A N 1
ATOM 898 C CA . LEU A 1 120 ? 3.190 -4.077 -3.992 1.00 93.62 120 LEU A CA 1
ATOM 899 C C . LEU A 1 120 ? 2.573 -2.771 -3.472 1.00 93.62 120 LEU A C 1
ATOM 901 O O . LEU A 1 120 ? 2.085 -2.731 -2.345 1.00 93.62 120 LEU A O 1
ATOM 905 N N . SER A 1 121 ? 2.550 -1.721 -4.297 1.00 93.50 121 SER A N 1
ATOM 906 C CA . SER A 1 121 ? 1.992 -0.413 -3.927 1.00 93.50 121 SER A CA 1
ATOM 907 C C . SER A 1 121 ? 0.473 -0.452 -3.731 1.00 93.50 121 SER A C 1
ATOM 909 O O . SER A 1 121 ? -0.043 0.224 -2.846 1.00 93.50 121 SER A O 1
ATOM 911 N N . LEU A 1 122 ? -0.246 -1.279 -4.492 1.00 95.81 122 LEU A N 1
ATOM 912 C CA . LEU A 1 122 ? -1.685 -1.501 -4.312 1.00 95.81 122 LEU A CA 1
ATOM 913 C C . LEU A 1 122 ? -1.989 -2.262 -3.014 1.00 95.81 122 LEU A C 1
ATOM 915 O O . LEU A 1 122 ? -2.899 -1.891 -2.268 1.00 95.81 122 LEU A O 1
ATOM 919 N N . LEU A 1 123 ? -1.200 -3.295 -2.701 1.00 95.94 123 LEU A N 1
ATOM 920 C CA . LEU A 1 123 ? -1.301 -3.998 -1.419 1.00 95.94 123 LEU A CA 1
ATOM 921 C C . LEU A 1 123 ? -0.979 -3.055 -0.256 1.00 95.94 123 LEU A C 1
ATOM 923 O O . LEU A 1 123 ? -1.690 -3.044 0.745 1.00 95.94 123 LEU A O 1
ATOM 927 N N . GLN A 1 124 ? 0.045 -2.216 -0.410 1.00 95.06 124 GLN A N 1
ATOM 928 C CA . GLN A 1 124 ? 0.414 -1.195 0.565 1.00 95.06 124 GLN A CA 1
ATOM 929 C C . GLN A 1 124 ? -0.722 -0.189 0.800 1.00 95.06 124 GLN A C 1
ATOM 931 O O . GLN A 1 124 ? -1.060 0.083 1.950 1.00 95.06 124 GLN A O 1
ATOM 936 N N . ALA A 1 125 ? -1.339 0.331 -0.265 1.00 95.00 125 ALA A N 1
ATOM 937 C CA . ALA A 1 125 ? -2.487 1.230 -0.165 1.00 95.00 125 ALA A CA 1
ATOM 938 C C . ALA A 1 125 ? -3.660 0.556 0.567 1.00 95.00 125 ALA A C 1
ATOM 940 O O . ALA A 1 125 ? -4.261 1.145 1.463 1.00 95.00 125 ALA A O 1
ATOM 941 N N . THR A 1 126 ? -3.913 -0.723 0.271 1.00 95.94 126 THR A N 1
ATOM 942 C CA . THR A 1 126 ? -4.927 -1.533 0.964 1.00 95.94 126 THR A CA 1
ATOM 943 C C . THR A 1 126 ? -4.633 -1.675 2.455 1.00 95.94 126 THR A C 1
ATOM 945 O O . THR A 1 126 ? -5.536 -1.513 3.276 1.00 95.94 126 THR A O 1
ATOM 948 N N . LEU A 1 127 ? -3.375 -1.929 2.830 1.00 95.88 127 LEU A N 1
ATOM 949 C CA . LEU A 1 127 ? -2.971 -1.979 4.235 1.00 95.88 127 LEU A CA 1
ATOM 950 C C . LEU A 1 127 ? -3.160 -0.619 4.910 1.00 95.88 127 LEU A C 1
ATOM 952 O O . LEU A 1 127 ? -3.777 -0.564 5.970 1.00 95.88 127 LEU A O 1
ATOM 956 N N . ASN A 1 128 ? -2.704 0.474 4.293 1.00 94.31 128 ASN A N 1
ATOM 957 C CA . ASN A 1 128 ? -2.851 1.826 4.837 1.00 94.31 128 ASN A CA 1
ATOM 958 C C . ASN A 1 128 ? -4.319 2.186 5.092 1.00 94.31 128 ASN A C 1
ATOM 960 O O . ASN A 1 128 ? -4.671 2.562 6.210 1.00 94.31 128 ASN A O 1
ATOM 964 N N . LEU A 1 129 ? -5.185 2.015 4.090 1.00 94.56 129 LEU A N 1
ATOM 965 C CA . LEU A 1 129 ? -6.617 2.291 4.223 1.00 94.56 129 LEU A CA 1
ATOM 966 C C . LEU A 1 129 ? -7.287 1.357 5.237 1.00 94.56 129 LEU A C 1
ATOM 968 O O . LEU A 1 129 ? -8.132 1.798 6.018 1.00 94.56 129 LEU A O 1
ATOM 972 N N . GLY A 1 130 ? -6.881 0.087 5.293 1.00 94.50 130 GLY A N 1
ATOM 973 C CA . GLY A 1 130 ? -7.375 -0.859 6.289 1.00 94.50 130 GLY A CA 1
ATOM 974 C C . GLY A 1 130 ? -6.976 -0.475 7.718 1.00 94.50 130 GLY A C 1
ATOM 975 O O . GLY A 1 130 ? -7.817 -0.517 8.616 1.00 94.50 130 GLY A O 1
ATOM 976 N N . PHE A 1 131 ? -5.731 -0.036 7.938 1.00 93.19 131 PHE A N 1
ATOM 977 C CA . PHE A 1 131 ? -5.280 0.498 9.227 1.00 93.19 131 PHE A CA 1
ATOM 978 C C . PHE A 1 131 ? -6.075 1.756 9.606 1.00 93.19 131 PHE A C 1
ATOM 980 O O . PHE A 1 131 ? -6.670 1.808 10.682 1.00 93.19 131 PHE A O 1
ATOM 987 N N . LEU A 1 132 ? -6.193 2.729 8.701 1.00 92.25 132 LEU A N 1
ATOM 988 C CA . LEU A 1 132 ? -6.998 3.931 8.943 1.00 92.25 132 LEU A CA 1
ATOM 989 C C . LEU A 1 132 ? -8.463 3.595 9.271 1.00 92.25 132 LEU A C 1
ATOM 991 O O . LEU A 1 132 ? -9.059 4.219 10.146 1.00 92.25 132 LEU A O 1
ATOM 995 N N . SER A 1 133 ? -9.022 2.558 8.647 1.00 91.56 133 SER A N 1
ATOM 996 C CA . SER A 1 133 ? -10.398 2.109 8.892 1.00 91.56 133 SER A CA 1
ATOM 997 C C . SER A 1 133 ? -10.601 1.463 10.265 1.00 91.56 133 SER A C 1
ATOM 999 O O . SER A 1 133 ? -11.681 1.584 10.843 1.00 91.56 133 SER A O 1
ATOM 1001 N N . VAL A 1 134 ? -9.588 0.790 10.826 1.00 91.38 134 VAL A N 1
ATOM 1002 C CA . VAL A 1 134 ? -9.674 0.219 12.186 1.00 91.38 134 VAL A CA 1
ATOM 1003 C C . VAL A 1 134 ? -9.331 1.234 13.274 1.00 91.38 134 VAL A C 1
ATOM 1005 O O . VAL A 1 134 ? -9.699 1.027 14.431 1.00 91.38 134 VAL A O 1
ATOM 1008 N N . TYR A 1 135 ? -8.687 2.352 12.938 1.00 90.69 135 TYR A N 1
ATOM 1009 C CA . TYR A 1 135 ? -8.263 3.360 13.910 1.00 90.69 135 TYR A CA 1
ATOM 1010 C C . TYR A 1 135 ? -9.400 3.865 14.828 1.00 90.69 135 TYR A C 1
ATOM 1012 O O . TYR A 1 135 ? -9.217 3.850 16.050 1.00 90.69 135 TYR A O 1
ATOM 1020 N N . PRO A 1 136 ? -10.608 4.201 14.322 1.00 89.06 136 PRO A N 1
ATOM 1021 C CA . PRO A 1 136 ? -11.747 4.588 15.158 1.00 89.06 136 PRO A CA 1
ATOM 1022 C C . PRO A 1 136 ? -12.203 3.514 16.150 1.00 89.06 136 PRO A C 1
ATOM 1024 O O . PRO A 1 136 ? -12.727 3.859 17.205 1.00 89.06 136 PRO A O 1
ATOM 1027 N N . SER A 1 137 ? -12.021 2.231 15.819 1.00 87.81 137 SER A N 1
ATOM 1028 C CA . SER A 1 137 ? -12.394 1.109 16.693 1.00 87.81 137 SER A CA 1
ATOM 1029 C C . SER A 1 137 ? -11.398 0.892 17.834 1.00 87.81 137 SER A C 1
ATOM 1031 O O . SER A 1 137 ? -11.775 0.431 18.907 1.00 87.81 137 SER A O 1
ATOM 1033 N N . ILE A 1 138 ? -10.132 1.262 17.621 1.00 87.94 138 ILE A N 1
ATOM 1034 C CA . ILE A 1 138 ? -9.059 1.146 18.616 1.00 87.94 138 ILE A CA 1
ATOM 1035 C C . ILE A 1 138 ? -9.055 2.368 19.540 1.00 87.94 138 ILE A C 1
ATOM 1037 O O . ILE A 1 138 ? -8.842 2.241 20.744 1.00 87.94 138 ILE A O 1
ATOM 1041 N N . PHE A 1 139 ? -9.334 3.547 18.983 1.00 89.81 139 PHE A N 1
ATOM 1042 C CA . PHE A 1 139 ? -9.429 4.812 19.705 1.00 89.81 139 PHE A CA 1
ATOM 1043 C C . PHE A 1 139 ? -10.852 5.377 19.549 1.00 89.81 139 PHE A C 1
ATOM 1045 O O . PHE A 1 139 ? -11.102 6.191 18.656 1.00 89.81 139 PHE A O 1
ATOM 1052 N N . PRO A 1 140 ? -11.817 4.944 20.381 1.00 87.62 140 PRO A N 1
ATOM 1053 C CA . PRO A 1 140 ? -13.233 5.252 20.172 1.00 87.62 140 PRO A CA 1
ATOM 1054 C C . PRO A 1 140 ? -13.574 6.729 20.387 1.00 87.62 140 PRO A C 1
ATOM 1056 O O . PRO A 1 140 ? -14.402 7.273 19.656 1.00 87.62 140 PRO A O 1
ATOM 1059 N N . THR A 1 141 ? -12.921 7.400 21.340 1.00 90.81 141 THR A N 1
ATOM 1060 C CA . THR A 1 141 ? -13.211 8.802 21.672 1.00 90.81 141 THR A CA 1
ATOM 1061 C C . THR A 1 141 ? -12.344 9.777 20.879 1.00 90.81 141 THR A C 1
ATOM 1063 O O . THR A 1 141 ? -11.223 9.457 20.471 1.00 90.81 141 THR A O 1
ATOM 1066 N N . LYS A 1 142 ? -12.845 11.003 20.677 1.00 87.19 142 LYS A N 1
ATOM 1067 C CA . LYS A 1 142 ? -12.092 12.071 20.001 1.00 87.19 142 LYS A CA 1
ATOM 1068 C C . LYS A 1 142 ? -10.811 12.410 20.767 1.00 87.19 142 LYS A C 1
ATOM 1070 O O . LYS A 1 142 ? -9.764 12.588 20.154 1.00 87.19 142 LYS A O 1
ATOM 1075 N N . GLU A 1 143 ? -10.876 12.413 22.095 1.00 86.44 143 GLU A N 1
ATOM 1076 C CA . GLU A 1 143 ? -9.750 12.683 22.990 1.00 86.44 143 GLU A CA 1
ATOM 1077 C C . GLU A 1 143 ? -8.682 11.588 22.891 1.00 86.44 143 GLU A C 1
ATOM 1079 O O . GLU A 1 143 ? -7.491 11.892 22.876 1.00 86.44 143 GLU A O 1
ATOM 1084 N N . ALA A 1 144 ? -9.085 10.315 22.790 1.00 84.19 144 ALA A N 1
ATOM 1085 C CA . ALA A 1 144 ? -8.156 9.200 22.622 1.00 84.19 144 ALA A CA 1
ATOM 1086 C C . ALA A 1 144 ? -7.417 9.283 21.280 1.00 84.19 144 ALA A C 1
ATOM 1088 O O . ALA A 1 144 ? -6.203 9.087 21.239 1.00 84.19 144 ALA A O 1
ATOM 1089 N N . ARG A 1 145 ? -8.127 9.641 20.200 1.00 84.62 145 ARG A N 1
ATOM 1090 C CA . ARG A 1 145 ? -7.519 9.871 18.879 1.00 84.62 145 ARG A CA 1
ATOM 1091 C C . ARG A 1 145 ? -6.554 11.050 18.905 1.00 84.62 145 ARG A C 1
ATOM 1093 O O . ARG A 1 145 ? -5.415 10.918 18.472 1.00 84.62 145 ARG A O 1
ATOM 1100 N N . ALA A 1 146 ? -6.977 12.178 19.477 1.00 83.94 146 ALA A N 1
ATOM 1101 C CA . ALA A 1 146 ? -6.135 13.362 19.615 1.00 83.94 146 ALA A CA 1
ATOM 1102 C C . ALA A 1 146 ? -4.839 13.041 20.371 1.00 83.94 146 ALA A C 1
ATOM 1104 O O . ALA A 1 146 ? -3.757 13.366 19.895 1.00 83.94 146 ALA A O 1
ATOM 1105 N N . ARG A 1 147 ? -4.925 12.318 21.495 1.00 82.94 147 ARG A N 1
ATOM 1106 C CA . ARG A 1 147 ? -3.744 11.891 22.263 1.00 82.94 147 ARG A CA 1
ATOM 1107 C C . ARG A 1 147 ? -2.834 10.936 21.492 1.00 82.94 147 ARG A C 1
ATOM 1109 O O . ARG A 1 147 ? -1.624 11.024 21.651 1.00 82.94 147 ARG A O 1
ATOM 1116 N N . ALA A 1 148 ? -3.393 10.040 20.681 1.00 80.12 148 ALA A N 1
ATOM 1117 C CA . ALA A 1 148 ? -2.617 9.083 19.895 1.00 80.12 148 ALA A CA 1
ATOM 1118 C C . ALA A 1 148 ? -1.856 9.726 18.719 1.00 80.12 148 ALA A C 1
ATOM 1120 O O . ALA A 1 148 ? -0.902 9.131 18.227 1.00 80.12 148 ALA A O 1
ATOM 1121 N N . MET A 1 149 ? -2.264 10.917 18.266 1.00 72.25 149 MET A N 1
ATOM 1122 C CA . MET A 1 149 ? -1.599 11.652 17.180 1.00 72.25 149 MET A CA 1
ATOM 1123 C C . MET A 1 149 ? -0.478 12.581 17.661 1.00 72.25 149 MET A C 1
ATOM 1125 O O . MET A 1 149 ? 0.325 13.028 16.845 1.00 72.25 149 MET A O 1
ATOM 1129 N N . VAL A 1 150 ? -0.410 12.893 18.959 1.00 76.06 150 VAL A N 1
ATOM 1130 C CA . VAL A 1 150 ? 0.628 13.776 19.505 1.00 76.06 150 VAL A CA 1
ATOM 1131 C C . VAL A 1 150 ? 1.904 12.965 19.752 1.00 76.06 150 VAL A C 1
ATOM 1133 O O . VAL A 1 150 ? 1.865 12.016 20.542 1.00 76.06 150 VAL A O 1
ATOM 1136 N N . PRO A 1 151 ? 3.046 13.329 19.135 1.00 65.06 151 PRO A N 1
ATOM 1137 C CA . PRO A 1 151 ? 4.332 12.720 19.446 1.00 65.06 151 PRO A CA 1
ATOM 1138 C C . PRO A 1 151 ? 4.625 12.879 20.938 1.00 65.06 151 PRO A C 1
ATOM 1140 O O . PRO A 1 151 ? 4.757 13.995 21.440 1.00 65.06 151 PRO A O 1
ATOM 1143 N N . GLN A 1 152 ? 4.731 11.771 21.671 1.00 64.06 152 GLN A N 1
ATOM 1144 C CA . GLN A 1 152 ? 5.088 11.804 23.090 1.00 64.06 152 GLN A CA 1
ATOM 1145 C C . GLN A 1 152 ? 6.602 11.990 23.238 1.00 64.06 152 GLN A C 1
ATOM 1147 O O . GLN A 1 152 ? 7.316 11.102 23.684 1.00 64.06 152 GLN A O 1
ATOM 1152 N N . GLN A 1 153 ? 7.102 13.156 22.831 1.00 56.66 153 GLN A N 1
ATOM 1153 C CA . GLN A 1 153 ? 8.524 13.514 22.877 1.00 56.66 153 GLN A CA 1
ATOM 1154 C C . GLN A 1 153 ? 9.027 13.867 24.294 1.00 56.66 153 GLN A C 1
ATOM 1156 O O . GLN A 1 153 ? 10.160 14.305 24.440 1.00 56.66 153 GLN A O 1
ATOM 1161 N N . GLY A 1 154 ? 8.213 13.687 25.342 1.00 48.62 154 GLY A N 1
ATOM 1162 C CA . GLY A 1 154 ? 8.494 14.178 26.699 1.00 48.62 154 GLY A CA 1
ATOM 1163 C C . GLY A 1 154 ? 8.546 13.121 27.805 1.00 48.62 154 GLY A C 1
ATOM 1164 O O . GLY A 1 154 ? 8.261 13.457 28.949 1.00 48.62 154 GLY A O 1
ATOM 1165 N N . MET A 1 155 ? 8.829 11.851 27.499 1.00 49.44 155 MET A N 1
ATOM 1166 C CA . MET A 1 155 ? 8.925 10.785 28.517 1.00 49.44 155 MET A CA 1
ATOM 1167 C C . MET A 1 155 ? 10.212 9.956 28.403 1.00 49.44 155 MET A C 1
ATOM 1169 O O . MET A 1 155 ? 10.164 8.726 28.447 1.00 49.44 155 MET A O 1
ATOM 1173 N N . LEU A 1 156 ? 11.350 10.636 28.257 1.00 44.16 156 LEU A N 1
ATOM 1174 C CA . LEU A 1 156 ? 12.670 10.083 28.566 1.00 44.16 156 LEU A CA 1
ATOM 1175 C C . LEU A 1 156 ? 13.279 10.885 29.713 1.00 44.16 156 LEU A C 1
ATOM 1177 O O . LEU A 1 156 ? 13.218 12.132 29.630 1.00 44.16 156 LEU A O 1
#